Protein AF-A0A2N6DCM8-F1 (afdb_monomer)

Foldseek 3Di:
DDDDDDDPDDDPDPPDDDDPPVPDDPLVVLVVCLLQAAPDQDPVLVVLLVVLVPDPVQDPVLSVVSCCLRPVSNVCNVVCVVVVPDPPSHPPDNAHPLNSLVSLLVVLVVCVVVPPDVVSSVVSSVSSVVVNVD

Sequence (134 aa):
MASTAINEQHAMMRHRVGDNVVFASPSEQILDRVYDFPEALPEKAMDLLVDMACDDEVTNKEMDYIYFAIVTLPLMATSGMFKDQKTWFLKENRCSFKDYIRYRLNKLNHMASEGYDSKFCERIRQLLWRFTVV

pLDDT: mean 71.39, std 20.35, range [31.97, 95.0]

Mean predicted aligned error: 13.04 Å

Solvent-accessible surface area (backbone atoms only — not comparable to full-atom values): 8356 Å² total; per-residue (Å²): 138,81,87,78,80,87,74,95,73,82,79,77,72,83,75,68,91,75,83,80,77,78,73,61,54,76,73,49,46,52,52,66,49,71,69,38,48,35,84,56,82,59,72,68,56,55,54,53,50,52,57,50,72,71,35,89,90,54,49,69,72,54,51,53,51,48,46,41,63,70,47,51,50,36,50,48,53,75,72,48,78,57,60,93,82,44,81,72,72,65,75,78,55,86,26,47,50,54,55,33,50,53,50,54,48,52,51,35,57,47,42,35,73,74,70,43,64,50,68,59,33,50,51,53,42,59,59,56,52,68,56,67,82,108

Structure (mmCIF, N/CA/C/O backbone):
data_AF-A0A2N6DCM8-F1
#
_entry.id   AF-A0A2N6DCM8-F1
#
loop_
_atom_site.group_PDB
_atom_site.id
_atom_site.type_symbol
_atom_site.label_atom_id
_atom_site.label_alt_id
_atom_site.label_comp_id
_atom_site.label_asym_id
_atom_site.label_entity_id
_atom_site.label_seq_id
_atom_site.pdbx_PDB_ins_code
_atom_site.Cartn_x
_atom_site.Cartn_y
_atom_site.Cartn_z
_atom_site.occupancy
_atom_site.B_iso_or_equiv
_atom_site.auth_seq_id
_atom_site.auth_comp_id
_atom_site.auth_asym_id
_atom_site.auth_atom_id
_atom_site.pdbx_PDB_model_num
ATOM 1 N N . MET A 1 1 ? 51.333 28.355 51.396 1.00 42.31 1 MET A N 1
ATOM 2 C CA . MET A 1 1 ? 51.223 27.345 50.324 1.00 42.31 1 MET A CA 1
ATOM 3 C C . MET A 1 1 ? 50.109 27.800 49.405 1.00 42.31 1 MET A C 1
ATOM 5 O O . MET A 1 1 ? 48.980 27.918 49.858 1.00 42.31 1 MET A O 1
ATOM 9 N N . ALA A 1 2 ? 50.487 28.241 48.209 1.00 31.97 2 ALA A N 1
ATOM 10 C CA . ALA A 1 2 ? 49.639 28.958 47.267 1.00 31.97 2 ALA A CA 1
ATOM 11 C C . ALA A 1 2 ? 48.864 28.002 46.345 1.00 31.97 2 ALA A C 1
ATOM 13 O O . ALA A 1 2 ? 49.339 26.910 46.052 1.00 31.97 2 ALA A O 1
ATOM 14 N N . SER A 1 3 ? 47.687 28.481 45.933 1.00 34.34 3 SER A N 1
ATOM 15 C CA . SER A 1 3 ? 46.848 28.155 44.773 1.00 34.34 3 SER A CA 1
ATOM 16 C C . SER A 1 3 ? 47.306 27.056 43.812 1.00 34.34 3 SER A C 1
ATOM 18 O O . SER A 1 3 ? 48.408 27.108 43.280 1.00 34.34 3 SER A O 1
ATOM 20 N N . THR A 1 4 ? 46.369 26.219 43.365 1.00 37.28 4 THR A N 1
ATOM 21 C CA . THR A 1 4 ? 45.669 26.464 42.085 1.00 37.28 4 THR A CA 1
ATOM 22 C C . THR A 1 4 ? 44.576 25.429 41.844 1.00 37.28 4 THR A C 1
ATOM 24 O O . THR A 1 4 ? 44.743 24.235 42.079 1.00 37.28 4 THR A O 1
ATOM 27 N N . ALA A 1 5 ? 43.431 25.948 41.407 1.00 40.53 5 ALA A N 1
ATOM 28 C CA . ALA A 1 5 ? 42.304 25.201 40.891 1.00 40.53 5 ALA A CA 1
ATOM 29 C C . ALA A 1 5 ? 42.751 24.285 39.745 1.00 40.53 5 ALA A C 1
ATOM 31 O O . ALA A 1 5 ? 43.577 24.662 38.913 1.00 40.53 5 ALA A O 1
ATOM 32 N N . ILE A 1 6 ? 42.202 23.073 39.737 1.00 42.88 6 ILE A N 1
ATOM 33 C CA . ILE A 1 6 ? 42.466 22.059 38.725 1.00 42.88 6 ILE A CA 1
ATOM 34 C C . ILE A 1 6 ? 41.982 22.601 37.380 1.00 42.88 6 ILE A C 1
ATOM 36 O O . ILE A 1 6 ? 40.818 22.953 37.202 1.00 42.88 6 ILE A O 1
ATOM 40 N N . ASN A 1 7 ? 42.961 22.720 36.493 1.00 37.31 7 ASN A N 1
ATOM 41 C CA . ASN A 1 7 ? 42.934 23.388 35.212 1.00 37.31 7 ASN A CA 1
ATOM 42 C C . ASN A 1 7 ? 41.997 22.678 34.226 1.00 37.31 7 ASN A C 1
ATOM 44 O O . ASN A 1 7 ? 42.066 21.461 34.034 1.00 37.31 7 ASN A O 1
ATOM 48 N N . GLU A 1 8 ? 41.160 23.484 33.584 1.00 44.91 8 GLU A N 1
ATOM 49 C CA . GLU A 1 8 ? 40.403 23.190 32.376 1.00 44.91 8 GLU A CA 1
ATOM 50 C C . GLU A 1 8 ? 41.344 22.661 31.289 1.00 44.91 8 GLU A C 1
ATOM 52 O O . GLU A 1 8 ? 42.055 23.437 30.657 1.00 44.91 8 GLU A O 1
ATOM 57 N N . GLN A 1 9 ? 41.396 21.346 31.062 1.00 39.59 9 GLN A N 1
ATOM 58 C CA . GLN A 1 9 ? 42.098 20.793 29.896 1.00 39.59 9 GLN A CA 1
ATOM 59 C C . GLN A 1 9 ? 41.721 19.336 29.586 1.00 39.59 9 GLN A C 1
ATOM 61 O O . GLN A 1 9 ? 42.559 18.526 29.206 1.00 39.59 9 GLN A O 1
ATOM 66 N N . HIS A 1 10 ? 40.435 18.988 29.668 1.00 35.09 10 HIS A N 1
ATOM 67 C CA . HIS A 1 10 ? 39.935 17.804 28.964 1.00 35.09 10 HIS A CA 1
ATOM 68 C C . HIS A 1 10 ? 39.461 18.204 27.569 1.00 35.09 10 HIS A C 1
ATOM 70 O O . HIS A 1 10 ? 38.300 18.523 27.345 1.00 35.09 10 HIS A O 1
ATOM 76 N N . ALA A 1 11 ? 40.435 18.234 26.658 1.00 43.31 11 ALA A N 1
ATOM 77 C CA . ALA A 1 11 ? 40.341 17.821 25.263 1.00 43.31 11 ALA A CA 1
ATOM 78 C C . ALA A 1 11 ? 38.914 17.671 24.690 1.00 43.31 11 ALA A C 1
ATOM 80 O O . ALA A 1 11 ? 38.484 16.569 24.350 1.00 43.31 11 ALA A O 1
ATOM 81 N N . MET A 1 12 ? 38.199 18.784 24.494 1.00 40.56 12 MET A N 1
ATOM 82 C CA . MET A 1 12 ? 37.128 18.808 23.505 1.00 40.56 12 MET A CA 1
ATOM 83 C C . MET A 1 12 ? 37.790 18.784 22.134 1.00 40.56 12 MET A C 1
ATOM 85 O O . MET A 1 12 ? 38.285 19.786 21.614 1.00 40.56 12 MET A O 1
ATOM 89 N N . MET A 1 13 ? 37.864 17.560 21.614 1.00 39.53 13 MET A N 1
ATOM 90 C CA . MET A 1 13 ? 38.178 17.232 20.239 1.00 39.53 13 MET A CA 1
ATOM 91 C C . MET A 1 13 ? 37.566 18.274 19.307 1.00 39.53 13 MET A C 1
ATOM 93 O O . MET A 1 13 ? 36.350 18.362 19.153 1.00 39.53 13 MET A O 1
ATOM 97 N N . ARG A 1 14 ? 38.437 19.024 18.631 1.00 40.91 14 ARG A N 1
ATOM 98 C CA . ARG A 1 14 ? 38.114 19.658 17.358 1.00 40.91 14 ARG A CA 1
ATOM 99 C C . ARG A 1 14 ? 37.703 18.542 16.397 1.00 40.91 14 ARG A C 1
ATOM 101 O O . ARG A 1 14 ? 38.560 17.930 15.763 1.00 40.91 14 ARG A O 1
ATOM 108 N N . HIS A 1 15 ? 36.409 18.239 16.334 1.00 39.59 15 HIS A N 1
ATOM 109 C CA . HIS A 1 15 ? 35.852 17.452 15.245 1.00 39.59 15 HIS A CA 1
ATOM 110 C C . HIS A 1 15 ? 35.985 18.288 13.980 1.00 39.59 15 HIS A C 1
ATOM 112 O O . HIS A 1 15 ? 35.413 19.369 13.844 1.00 39.59 15 HIS A O 1
ATOM 118 N N . ARG A 1 16 ? 36.854 17.800 13.097 1.00 42.94 16 ARG A N 1
ATOM 119 C CA . ARG A 1 16 ? 36.994 18.301 11.741 1.00 42.94 16 ARG A CA 1
ATOM 120 C C . ARG A 1 16 ? 35.636 18.179 11.059 1.00 42.94 16 ARG A C 1
ATOM 122 O O . ARG A 1 16 ? 34.994 17.137 11.112 1.00 42.94 16 ARG A O 1
ATOM 129 N N . VAL A 1 17 ? 35.230 19.271 10.430 1.00 47.19 17 VAL A N 1
ATOM 130 C CA . VAL A 1 17 ? 34.189 19.300 9.409 1.00 47.19 17 VAL A CA 1
ATOM 131 C C . VAL A 1 17 ? 34.626 18.350 8.290 1.00 47.19 17 VAL A C 1
ATOM 133 O O . VAL A 1 17 ? 35.655 18.588 7.659 1.00 47.19 17 VAL A O 1
ATOM 136 N N . GLY A 1 18 ? 33.885 17.262 8.101 1.00 45.81 18 GLY A N 1
ATOM 137 C CA . GLY A 1 18 ? 34.130 16.253 7.071 1.00 45.81 18 GLY A CA 1
ATOM 138 C C . GLY A 1 18 ? 33.777 14.862 7.590 1.00 45.81 18 GLY A C 1
ATOM 139 O O . GLY A 1 18 ? 34.518 14.312 8.394 1.00 45.81 18 GLY A O 1
ATOM 140 N N . ASP A 1 19 ? 32.642 14.337 7.129 1.00 40.69 19 ASP A N 1
ATOM 141 C CA . ASP A 1 19 ? 32.141 12.965 7.329 1.00 40.69 19 ASP A CA 1
ATOM 142 C C . ASP A 1 19 ? 31.456 12.621 8.662 1.00 40.69 19 ASP A C 1
ATOM 144 O O . ASP A 1 19 ? 31.455 11.472 9.099 1.00 40.69 19 ASP A O 1
ATOM 148 N N . ASN A 1 20 ? 30.730 13.572 9.255 1.00 39.38 20 ASN A N 1
ATOM 149 C CA . ASN A 1 20 ? 29.557 13.180 10.040 1.00 39.38 20 ASN A CA 1
ATOM 150 C C . ASN A 1 20 ? 28.425 12.871 9.059 1.00 39.38 20 ASN A C 1
ATOM 152 O O . ASN A 1 20 ? 27.664 13.763 8.684 1.00 39.38 20 ASN A O 1
ATOM 156 N N . VAL A 1 21 ? 28.318 11.612 8.631 1.00 43.72 21 VAL A N 1
ATOM 157 C CA . VAL A 1 21 ? 27.057 11.104 8.085 1.00 43.72 21 VAL A CA 1
ATOM 158 C C . VAL A 1 21 ? 26.042 11.224 9.217 1.00 43.72 21 VAL A C 1
ATOM 160 O O . VAL A 1 21 ? 26.025 10.419 10.147 1.00 43.72 21 VAL A O 1
ATOM 163 N N . VAL A 1 22 ? 25.257 12.300 9.200 1.00 45.09 22 VAL A N 1
ATOM 164 C CA . VAL A 1 22 ? 24.119 12.459 10.098 1.00 45.09 22 VAL A CA 1
ATOM 165 C C . VAL A 1 22 ? 23.115 11.409 9.654 1.00 45.09 22 VAL A C 1
ATOM 167 O O . VAL A 1 22 ? 22.413 11.589 8.662 1.00 45.09 22 VAL A O 1
ATOM 170 N N . PHE A 1 23 ? 23.111 10.265 10.332 1.00 43.38 23 PHE A N 1
ATOM 171 C CA . PHE A 1 23 ? 22.067 9.278 10.128 1.00 43.38 23 PHE A CA 1
ATOM 172 C C . PHE A 1 23 ? 20.752 9.927 10.548 1.00 43.38 23 PHE A C 1
ATOM 174 O O . PHE A 1 23 ? 20.619 10.371 11.691 1.00 43.38 23 PHE A O 1
ATOM 181 N N . ALA A 1 24 ? 19.810 9.995 9.610 1.00 46.91 24 ALA A N 1
ATOM 182 C CA . ALA A 1 24 ? 18.429 10.354 9.878 1.00 46.91 24 ALA A CA 1
ATOM 183 C C . ALA A 1 24 ? 17.932 9.577 11.109 1.00 46.91 24 ALA A C 1
ATOM 185 O O . ALA A 1 24 ? 18.316 8.420 11.324 1.00 46.91 24 ALA A O 1
ATOM 186 N N . SER A 1 25 ? 17.110 10.200 11.949 1.00 46.75 25 SER A N 1
ATOM 187 C CA . SER A 1 25 ? 16.453 9.480 13.044 1.00 46.75 25 SER A CA 1
ATOM 188 C C . SER A 1 25 ? 15.640 8.299 12.483 1.00 46.75 25 SER A C 1
ATOM 190 O O . SER A 1 25 ? 15.250 8.336 11.321 1.00 46.75 25 SER A O 1
ATOM 192 N N . PRO A 1 26 ? 15.358 7.222 13.234 1.00 53.44 26 PRO A N 1
ATOM 193 C CA . PRO A 1 26 ? 14.624 6.070 12.694 1.00 53.44 26 PRO A CA 1
ATOM 194 C C . PRO A 1 26 ? 13.282 6.425 12.021 1.00 53.44 26 PRO A C 1
ATOM 196 O O . PRO A 1 26 ? 12.899 5.785 11.043 1.00 53.44 26 PRO A O 1
ATOM 199 N N . SER A 1 27 ? 12.599 7.473 12.493 1.00 52.94 27 SER A N 1
ATOM 200 C CA . SER A 1 27 ? 11.392 8.039 11.876 1.00 52.94 27 SER A CA 1
ATOM 201 C C . SER A 1 27 ? 11.686 8.745 10.544 1.00 52.94 27 SER A C 1
ATOM 203 O O . SER A 1 27 ? 10.945 8.578 9.575 1.00 52.94 27 SER A O 1
ATOM 205 N N . GLU A 1 28 ? 12.802 9.465 10.445 1.00 45.69 28 GLU A N 1
ATOM 206 C CA . GLU A 1 28 ? 13.298 10.068 9.202 1.00 45.69 28 GLU A CA 1
ATOM 207 C C . GLU A 1 28 ? 13.896 9.025 8.235 1.00 45.69 28 GLU A C 1
ATOM 209 O O . GLU A 1 28 ? 13.728 9.156 7.032 1.00 45.69 28 GLU A O 1
ATOM 214 N N . GLN A 1 29 ? 14.476 7.919 8.713 1.00 53.44 29 GLN A N 1
ATOM 215 C CA . GLN A 1 29 ? 14.933 6.803 7.865 1.00 53.44 29 GLN A CA 1
ATOM 216 C C . GLN A 1 29 ? 13.759 6.043 7.235 1.00 53.44 29 GLN A C 1
ATOM 218 O O . GLN A 1 29 ? 13.862 5.510 6.127 1.00 53.44 29 GLN A O 1
ATOM 223 N N . ILE A 1 30 ? 12.612 5.991 7.923 1.00 52.41 30 ILE A N 1
ATOM 224 C CA . ILE A 1 30 ? 11.359 5.540 7.312 1.00 52.41 30 ILE A CA 1
ATOM 225 C C . ILE A 1 30 ? 10.982 6.510 6.186 1.00 52.41 30 ILE A C 1
ATOM 227 O O . ILE A 1 30 ? 10.544 6.044 5.13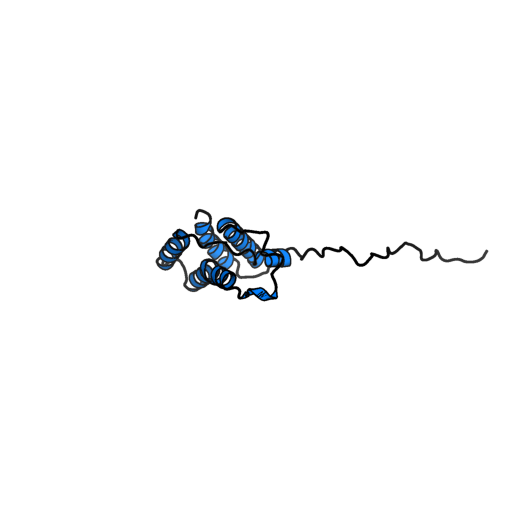7 1.00 52.41 30 ILE A O 1
ATOM 231 N N . LEU A 1 31 ? 11.179 7.824 6.344 1.00 47.81 31 LEU A N 1
ATOM 232 C CA . LEU A 1 31 ? 10.978 8.805 5.269 1.00 47.81 31 LEU A CA 1
ATOM 233 C C . LEU A 1 31 ? 11.966 8.614 4.109 1.00 47.81 31 LEU A C 1
ATOM 235 O O . LEU A 1 31 ? 11.538 8.643 2.958 1.00 47.81 31 LEU A O 1
ATOM 239 N N . ASP A 1 32 ? 13.225 8.282 4.391 1.00 47.91 32 ASP A N 1
ATOM 240 C CA . ASP A 1 32 ? 14.242 7.991 3.372 1.00 47.91 32 ASP A CA 1
ATOM 241 C C . ASP A 1 32 ? 13.872 6.794 2.480 1.00 47.91 32 ASP A C 1
ATOM 243 O O . ASP A 1 32 ? 14.248 6.764 1.312 1.00 47.91 32 ASP A O 1
ATOM 247 N N . ARG A 1 33 ? 13.054 5.853 2.978 1.00 52.38 33 ARG A N 1
ATOM 248 C CA . ARG A 1 33 ? 12.476 4.747 2.188 1.00 52.38 33 ARG A CA 1
ATOM 249 C 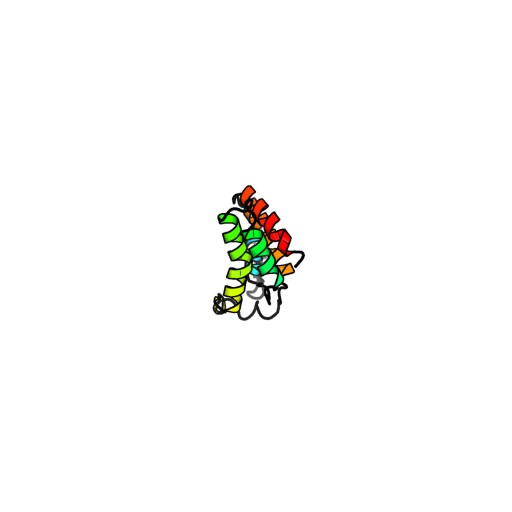C . ARG A 1 33 ? 11.088 5.021 1.598 1.00 52.38 33 ARG A C 1
ATOM 251 O O . ARG A 1 33 ? 10.661 4.264 0.733 1.00 52.38 33 ARG A O 1
ATOM 258 N N . VAL A 1 34 ? 10.379 6.103 1.975 1.00 49.66 34 VAL A N 1
ATOM 259 C CA . VAL A 1 34 ? 9.132 6.557 1.273 1.00 49.66 34 VAL A CA 1
ATOM 260 C C . VAL A 1 34 ? 9.380 6.709 -0.226 1.00 49.66 34 VAL A C 1
ATOM 262 O O . VAL A 1 34 ? 8.483 6.619 -1.059 1.00 49.66 34 VAL A O 1
ATOM 265 N N . TYR A 1 35 ? 10.637 6.959 -0.519 1.00 53.53 35 TYR A N 1
ATOM 266 C CA . TYR A 1 35 ? 11.240 7.280 -1.774 1.00 53.53 35 TYR A CA 1
ATOM 267 C C . TYR A 1 35 ? 11.660 6.078 -2.622 1.00 53.53 35 TYR A C 1
ATOM 269 O O . TYR A 1 35 ? 11.991 6.293 -3.791 1.00 53.53 35 TYR A O 1
ATOM 277 N N . ASP A 1 36 ? 11.604 4.870 -2.071 1.00 61.31 36 ASP A N 1
ATOM 278 C CA . ASP A 1 36 ? 11.869 3.610 -2.759 1.00 61.31 36 ASP A CA 1
ATOM 279 C C . ASP A 1 36 ? 10.557 3.097 -3.358 1.00 61.31 36 ASP A C 1
ATOM 281 O O . ASP A 1 36 ? 9.900 2.187 -2.848 1.00 61.31 36 ASP A O 1
ATOM 285 N N . PHE A 1 37 ? 10.120 3.764 -4.421 1.00 71.06 37 PHE A N 1
ATOM 286 C CA . PHE A 1 37 ? 8.921 3.385 -5.158 1.00 71.06 37 PHE A CA 1
ATOM 287 C C . PHE A 1 37 ? 9.181 2.120 -5.980 1.00 71.06 37 PHE A C 1
ATOM 289 O O . PHE A 1 37 ? 10.314 1.906 -6.423 1.00 71.06 37 PHE A O 1
ATOM 296 N N . PRO A 1 38 ? 8.158 1.278 -6.195 1.00 74.50 38 PRO A N 1
ATOM 297 C CA . PRO A 1 38 ? 8.345 0.058 -6.956 1.00 74.50 38 PRO A CA 1
ATOM 298 C C . PRO A 1 38 ? 8.675 0.387 -8.416 1.00 74.50 38 PRO A C 1
ATOM 300 O O . PRO A 1 38 ? 8.096 1.305 -8.995 1.00 74.50 38 PRO A O 1
ATOM 303 N N . GLU A 1 39 ? 9.590 -0.380 -9.013 1.00 69.00 39 GLU A N 1
ATOM 304 C CA . GLU A 1 39 ? 9.996 -0.210 -10.420 1.00 69.00 39 GLU A CA 1
ATOM 305 C C . GLU A 1 39 ? 8.818 -0.411 -11.389 1.00 69.00 39 GLU A C 1
ATOM 307 O O . GLU A 1 39 ? 8.724 0.264 -12.413 1.00 69.00 39 GLU A O 1
ATOM 312 N N . ALA A 1 40 ? 7.894 -1.307 -11.035 1.00 70.56 40 ALA A N 1
ATOM 313 C CA . ALA A 1 40 ? 6.657 -1.549 -11.760 1.00 70.56 40 ALA A CA 1
ATOM 314 C C . ALA A 1 40 ? 5.531 -1.948 -10.800 1.00 70.56 40 ALA A C 1
ATOM 316 O O . ALA A 1 40 ? 5.764 -2.595 -9.774 1.00 70.56 40 ALA A O 1
ATOM 317 N N . LEU A 1 41 ? 4.301 -1.587 -11.166 1.00 78.69 41 LEU A N 1
ATOM 318 C CA . LEU A 1 41 ? 3.100 -2.123 -10.539 1.00 78.69 41 LEU A CA 1
ATOM 319 C C . LEU A 1 41 ? 2.826 -3.525 -11.116 1.00 78.69 41 LEU A C 1
ATOM 321 O O . LEU A 1 41 ? 2.724 -3.646 -12.338 1.00 78.69 41 LEU A O 1
ATOM 325 N N . PRO A 1 42 ? 2.686 -4.578 -10.294 1.00 81.38 42 PRO A N 1
ATOM 326 C CA . PRO A 1 42 ? 2.280 -5.885 -10.798 1.00 81.38 42 PRO A CA 1
ATOM 327 C C . PRO A 1 42 ? 0.861 -5.836 -11.372 1.00 81.38 42 PRO A C 1
ATOM 329 O O . PRO A 1 42 ? -0.027 -5.257 -10.752 1.00 81.38 42 PRO A O 1
ATOM 332 N N . GLU A 1 43 ? 0.614 -6.506 -12.500 1.00 80.88 43 GLU A N 1
ATOM 333 C CA . GLU A 1 43 ? -0.722 -6.559 -13.126 1.00 80.88 43 GLU A CA 1
ATOM 334 C C . GLU A 1 43 ? -1.786 -7.093 -12.153 1.00 80.88 43 GLU A C 1
ATOM 336 O O . GLU A 1 43 ? -2.830 -6.476 -11.959 1.00 80.88 43 GLU A O 1
ATOM 341 N N . LYS A 1 44 ? -1.445 -8.156 -11.415 1.00 85.06 44 LYS A N 1
ATOM 342 C CA . LYS A 1 44 ? -2.299 -8.758 -10.378 1.00 85.06 44 LYS A CA 1
ATOM 343 C C . LYS A 1 44 ? -2.655 -7.811 -9.226 1.00 85.06 44 LYS A C 1
ATOM 345 O O . LYS A 1 44 ? -3.602 -8.082 -8.493 1.00 85.06 44 LYS A O 1
ATOM 350 N N . ALA A 1 45 ? -1.903 -6.725 -9.021 1.00 86.44 45 ALA A N 1
ATOM 351 C CA . ALA A 1 45 ? -2.243 -5.740 -7.997 1.00 86.44 45 ALA A CA 1
ATOM 352 C C . ALA A 1 45 ? -3.523 -4.974 -8.370 1.00 86.44 45 ALA A C 1
ATOM 354 O O . ALA A 1 45 ? -4.295 -4.623 -7.482 1.00 86.44 45 ALA A O 1
ATOM 355 N N . MET A 1 46 ? -3.776 -4.752 -9.664 1.00 87.81 46 MET A N 1
ATOM 356 C CA . MET A 1 46 ? -5.019 -4.126 -10.119 1.00 87.81 46 MET A CA 1
ATOM 357 C C . MET A 1 46 ? -6.213 -5.063 -9.950 1.00 87.81 46 MET A C 1
ATOM 359 O O . MET A 1 46 ? -7.248 -4.615 -9.467 1.00 87.81 46 MET A O 1
ATOM 363 N N . ASP A 1 47 ? -6.055 -6.354 -10.250 1.00 90.19 47 ASP A N 1
ATOM 364 C CA . ASP A 1 47 ? -7.114 -7.351 -10.034 1.00 90.19 47 ASP A CA 1
ATOM 365 C C . ASP A 1 47 ? -7.519 -7.413 -8.551 1.00 90.19 47 ASP A C 1
ATOM 367 O O . ASP A 1 47 ? -8.694 -7.306 -8.213 1.00 90.19 47 ASP A O 1
ATOM 371 N N . LEU A 1 48 ? -6.536 -7.448 -7.643 1.00 90.12 48 LEU A N 1
ATOM 372 C CA . LEU A 1 48 ? -6.776 -7.412 -6.195 1.00 90.12 48 LEU A CA 1
ATOM 373 C C . LEU A 1 48 ? -7.472 -6.131 -5.720 1.00 90.12 48 LEU A C 1
ATOM 375 O O . LEU A 1 48 ? -8.256 -6.177 -4.773 1.00 90.12 48 LEU A O 1
ATOM 379 N N . LEU A 1 49 ? -7.174 -4.983 -6.336 1.00 91.50 49 LEU A N 1
ATOM 380 C CA . LEU A 1 49 ? -7.863 -3.728 -6.031 1.00 91.50 49 LEU A CA 1
ATOM 381 C C . LEU A 1 49 ? -9.332 -3.782 -6.443 1.00 91.50 49 LEU A C 1
ATOM 383 O O . LEU A 1 49 ? -10.178 -3.298 -5.696 1.00 91.50 49 LEU A O 1
ATOM 387 N N . VAL A 1 50 ? -9.628 -4.370 -7.604 1.00 90.62 50 VAL A N 1
ATOM 388 C CA . VAL A 1 50 ? -11.004 -4.568 -8.073 1.00 90.62 50 VAL A CA 1
ATOM 389 C C . VAL A 1 50 ? -11.747 -5.520 -7.139 1.00 90.62 50 VAL A C 1
ATOM 391 O O . VAL A 1 50 ? -12.834 -5.178 -6.684 1.00 90.62 50 VAL A O 1
ATOM 394 N N . ASP A 1 51 ? -11.132 -6.643 -6.765 1.00 92.25 51 ASP A N 1
ATOM 395 C CA . ASP A 1 51 ? -11.723 -7.601 -5.825 1.00 92.25 51 ASP A CA 1
ATOM 396 C C . ASP A 1 51 ? -12.037 -6.951 -4.468 1.00 92.25 51 ASP A C 1
ATOM 398 O O . ASP A 1 51 ? -13.105 -7.175 -3.904 1.00 92.25 51 ASP A O 1
ATOM 402 N N . MET A 1 52 ? -11.138 -6.102 -3.950 1.00 92.38 52 MET A N 1
ATOM 403 C CA . MET A 1 52 ? -11.385 -5.342 -2.717 1.00 92.38 52 MET A CA 1
ATOM 404 C C . MET A 1 52 ? -12.458 -4.263 -2.877 1.00 92.38 52 MET A C 1
ATOM 406 O O . MET A 1 52 ? -13.192 -4.010 -1.931 1.00 92.38 52 MET A O 1
ATOM 410 N N . ALA A 1 53 ? -12.575 -3.635 -4.048 1.00 90.19 53 ALA A N 1
ATOM 411 C CA . ALA A 1 53 ? -13.626 -2.652 -4.306 1.00 90.19 53 ALA A CA 1
ATOM 412 C C . ALA A 1 53 ? -15.027 -3.286 -4.346 1.00 90.19 53 ALA A C 1
ATOM 414 O O . ALA A 1 53 ? -16.020 -2.589 -4.146 1.00 90.19 53 ALA A O 1
ATOM 415 N N . CYS A 1 54 ? -15.107 -4.590 -4.618 1.00 91.69 54 CYS A N 1
ATOM 416 C CA . CYS A 1 54 ? -16.340 -5.372 -4.583 1.00 91.69 54 CYS A CA 1
ATOM 417 C C . CYS A 1 54 ? -16.641 -5.990 -3.205 1.00 91.69 54 CYS A C 1
ATOM 419 O O . CYS A 1 54 ? -17.667 -6.651 -3.060 1.00 91.69 54 CYS A O 1
ATOM 421 N N . ASP A 1 55 ? -15.761 -5.817 -2.216 1.00 91.31 55 ASP A N 1
ATOM 422 C CA . ASP A 1 55 ? -15.921 -6.349 -0.863 1.00 91.31 55 ASP A CA 1
ATOM 423 C C . ASP A 1 55 ? -16.681 -5.339 0.013 1.00 91.31 55 ASP A C 1
ATOM 425 O O . ASP A 1 55 ? -16.142 -4.299 0.396 1.00 91.31 55 ASP A O 1
ATOM 429 N N . ASP A 1 56 ? -17.935 -5.658 0.349 1.00 90.44 56 ASP A N 1
ATOM 430 C CA . ASP A 1 56 ? -18.815 -4.806 1.165 1.00 90.44 56 ASP A CA 1
ATOM 431 C C . ASP A 1 56 ? -18.270 -4.549 2.587 1.00 90.44 56 ASP A C 1
ATOM 433 O O . ASP A 1 56 ? -18.718 -3.622 3.269 1.00 90.44 56 ASP A O 1
ATOM 437 N N . GLU A 1 57 ? -17.306 -5.348 3.066 1.00 92.81 57 GLU A N 1
ATOM 438 C CA . GLU A 1 57 ? -16.658 -5.127 4.363 1.00 92.81 57 GLU A CA 1
ATOM 439 C C . GLU A 1 57 ? -15.554 -4.062 4.324 1.00 92.81 57 GLU A C 1
ATOM 441 O O . GLU A 1 57 ? -15.060 -3.655 5.385 1.00 92.81 57 GLU A O 1
ATOM 446 N N . VAL A 1 58 ? -15.126 -3.634 3.132 1.00 92.12 58 VAL A N 1
ATOM 447 C CA . VAL A 1 58 ? -14.084 -2.620 2.969 1.00 92.12 58 VAL A CA 1
ATOM 448 C C . VAL A 1 58 ? -14.731 -1.255 2.806 1.00 92.12 58 VAL A C 1
ATOM 450 O O . VAL A 1 58 ? -15.507 -0.989 1.893 1.00 92.12 58 VAL A O 1
ATOM 453 N N . THR A 1 59 ? -14.395 -0.337 3.705 1.00 93.56 59 THR A N 1
ATOM 454 C CA . THR A 1 59 ? -14.949 1.015 3.652 1.00 93.56 59 THR A CA 1
ATOM 455 C C . THR A 1 59 ? -14.307 1.832 2.530 1.00 93.56 59 THR A C 1
ATOM 457 O O . THR A 1 59 ? -13.124 1.676 2.221 1.00 93.56 59 THR A O 1
ATOM 460 N N . ASN A 1 60 ? -15.039 2.814 1.991 1.00 92.50 60 ASN A N 1
ATOM 461 C CA . ASN A 1 60 ? -14.497 3.744 0.987 1.00 92.50 60 ASN A CA 1
ATOM 462 C C . ASN A 1 60 ? -13.201 4.424 1.455 1.00 92.50 60 ASN A C 1
ATOM 464 O O . ASN A 1 60 ? -12.256 4.558 0.689 1.00 92.50 60 ASN A O 1
ATOM 468 N N . LYS A 1 61 ? -13.118 4.786 2.742 1.00 93.12 61 LYS A N 1
ATOM 469 C CA . LYS A 1 61 ? -11.917 5.398 3.327 1.00 93.12 61 LYS A CA 1
ATOM 470 C C . LYS A 1 61 ? -10.704 4.462 3.267 1.00 93.12 61 LYS A C 1
ATOM 472 O O . LYS A 1 61 ? -9.578 4.920 3.071 1.00 93.12 61 LYS A O 1
ATOM 477 N N . GLU A 1 62 ? -10.912 3.167 3.485 1.00 94.31 62 GLU A N 1
ATOM 478 C CA . GLU A 1 62 ? -9.848 2.167 3.392 1.00 94.31 62 GLU A CA 1
ATOM 479 C C . GLU A 1 62 ? -9.435 1.947 1.941 1.00 94.31 62 GLU A C 1
ATOM 481 O O . GLU A 1 62 ? -8.238 1.961 1.653 1.00 94.31 62 GLU A O 1
ATOM 486 N N . MET A 1 63 ? -10.406 1.848 1.030 1.00 94.19 63 MET A N 1
ATOM 487 C CA . MET A 1 63 ? -10.142 1.752 -0.406 1.00 94.19 63 MET A CA 1
ATOM 488 C C . MET A 1 63 ? -9.356 2.947 -0.935 1.00 94.19 63 MET A C 1
ATOM 490 O O . MET A 1 63 ? -8.359 2.749 -1.626 1.00 94.19 63 MET A O 1
ATOM 494 N N . ASP A 1 64 ? -9.726 4.171 -0.556 1.00 92.75 64 ASP A N 1
ATOM 495 C CA . ASP A 1 64 ? -9.016 5.388 -0.956 1.00 92.75 64 ASP A CA 1
ATOM 496 C C . ASP A 1 64 ? -7.554 5.361 -0.496 1.00 92.75 64 ASP A C 1
ATOM 498 O O . ASP A 1 64 ? -6.638 5.686 -1.259 1.00 92.75 64 ASP A O 1
ATOM 502 N N . TYR A 1 65 ? -7.307 4.930 0.746 1.00 92.69 65 TYR A N 1
ATOM 503 C CA . TYR A 1 65 ? -5.948 4.816 1.270 1.00 92.69 65 TYR A CA 1
ATOM 504 C C . TYR A 1 65 ? -5.142 3.746 0.527 1.00 92.69 65 TYR A C 1
ATOM 506 O O . TYR A 1 65 ? -3.979 3.975 0.178 1.00 92.69 65 TYR A O 1
ATOM 514 N N . ILE A 1 66 ? -5.741 2.577 0.294 1.00 93.12 66 ILE A N 1
ATOM 515 C CA . ILE A 1 66 ? -5.099 1.470 -0.417 1.00 93.12 66 ILE A CA 1
ATOM 516 C C . ILE A 1 66 ? -4.783 1.886 -1.854 1.00 93.12 66 ILE A C 1
ATOM 518 O O . ILE A 1 66 ? -3.640 1.739 -2.281 1.00 93.12 66 ILE A O 1
ATOM 522 N N . TYR A 1 67 ? -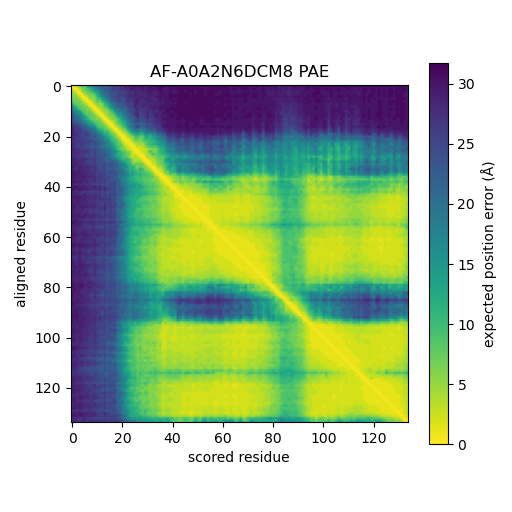5.730 2.488 -2.570 1.00 91.56 67 TYR A N 1
ATOM 523 C CA . TYR A 1 67 ? -5.516 3.001 -3.921 1.00 91.56 67 TYR A CA 1
ATOM 524 C C . TYR A 1 67 ? -4.394 4.045 -3.955 1.00 91.56 67 TYR A C 1
ATOM 526 O O . TYR A 1 67 ? -3.485 3.970 -4.786 1.00 91.56 67 TYR A O 1
ATOM 534 N N . PHE A 1 68 ? -4.391 4.979 -2.999 1.00 89.50 68 PHE A N 1
ATOM 535 C CA . PHE A 1 68 ? -3.327 5.969 -2.885 1.00 89.50 68 PHE A CA 1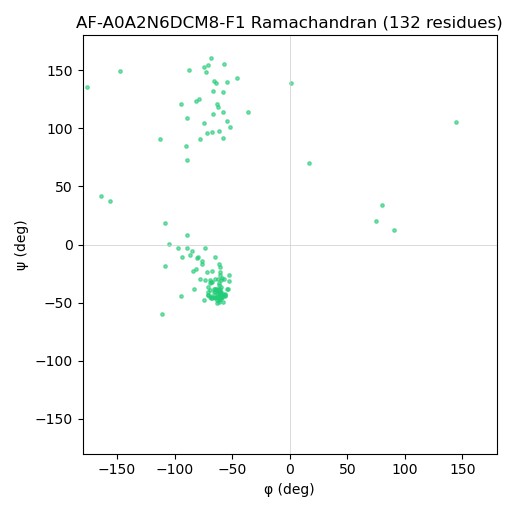
ATOM 536 C C . PHE A 1 68 ? -1.950 5.325 -2.670 1.00 89.50 68 PHE A C 1
ATOM 538 O O . PHE A 1 68 ? -0.968 5.727 -3.298 1.00 89.50 68 PHE A O 1
ATOM 545 N N . ALA A 1 69 ? -1.868 4.317 -1.799 1.00 89.12 69 ALA A N 1
ATOM 546 C CA . ALA A 1 69 ? -0.626 3.619 -1.497 1.00 89.12 69 ALA A CA 1
ATOM 547 C C . ALA A 1 69 ? -0.139 2.740 -2.659 1.00 89.12 69 ALA A C 1
ATOM 549 O O . ALA A 1 69 ? 1.047 2.745 -2.961 1.00 89.12 69 ALA A O 1
ATOM 550 N N . ILE A 1 70 ? -1.028 1.988 -3.302 1.00 89.56 70 ILE A N 1
ATOM 551 C CA . ILE A 1 70 ? -0.668 0.996 -4.319 1.00 89.56 70 ILE A CA 1
ATOM 552 C C . ILE A 1 70 ? -0.468 1.633 -5.693 1.00 89.56 70 ILE A C 1
ATOM 554 O O . ILE A 1 70 ? 0.446 1.236 -6.403 1.00 89.56 70 ILE A O 1
ATOM 558 N N . VAL A 1 71 ? -1.279 2.624 -6.067 1.00 88.12 71 VAL A N 1
ATOM 559 C CA . VAL A 1 71 ? -1.306 3.171 -7.433 1.00 88.12 71 VAL A CA 1
ATOM 560 C C . VAL A 1 71 ? -0.761 4.590 -7.468 1.00 88.12 71 VAL A C 1
ATOM 562 O O . VAL A 1 71 ? 0.237 4.858 -8.139 1.00 88.12 71 VAL A O 1
ATOM 565 N N . THR A 1 72 ? -1.387 5.507 -6.729 1.00 84.62 72 THR A N 1
ATOM 566 C CA . THR A 1 72 ? -1.093 6.941 -6.855 1.00 84.62 72 THR A CA 1
ATOM 567 C C . THR A 1 72 ? 0.355 7.260 -6.504 1.00 84.62 72 THR A C 1
ATOM 569 O O . THR A 1 72 ? 1.041 7.924 -7.278 1.00 84.62 72 THR A O 1
ATOM 572 N N . LEU A 1 73 ? 0.849 6.769 -5.364 1.00 81.81 73 LEU A N 1
ATOM 573 C CA . LEU A 1 73 ? 2.213 7.050 -4.921 1.00 81.81 73 LEU A CA 1
ATOM 574 C C . LEU A 1 73 ? 3.282 6.504 -5.884 1.00 81.81 73 LEU A C 1
ATOM 576 O O . LEU A 1 73 ? 4.147 7.289 -6.282 1.00 81.81 73 LEU A O 1
ATOM 580 N N . PRO A 1 74 ? 3.240 5.226 -6.313 1.00 79.69 74 PRO A N 1
ATOM 581 C CA . PRO A 1 74 ? 4.147 4.733 -7.348 1.00 79.69 74 PRO A CA 1
ATOM 582 C C . PRO A 1 74 ? 4.083 5.521 -8.662 1.00 79.69 74 PRO A C 1
ATOM 584 O O . PRO A 1 74 ? 5.124 5.879 -9.213 1.00 79.69 74 PRO A O 1
ATOM 587 N N . LEU A 1 75 ? 2.887 5.878 -9.143 1.00 79.94 75 LEU A N 1
ATOM 588 C CA . LEU A 1 75 ? 2.750 6.659 -10.377 1.00 79.94 75 LEU A CA 1
ATOM 589 C C . LEU A 1 75 ? 3.362 8.060 -10.255 1.00 79.94 75 LEU A C 1
ATOM 591 O O . LEU A 1 75 ? 4.124 8.469 -11.130 1.00 79.94 75 LEU A O 1
ATOM 595 N N . MET A 1 76 ? 3.104 8.772 -9.153 1.00 75.44 76 MET A N 1
ATOM 596 C CA . MET A 1 76 ? 3.699 10.091 -8.888 1.00 75.44 76 MET A CA 1
ATOM 597 C C . MET A 1 76 ? 5.232 10.050 -8.846 1.00 75.44 76 MET A C 1
ATOM 599 O O . MET A 1 76 ? 5.904 11.031 -9.167 1.00 75.44 76 MET A O 1
ATOM 603 N N . ALA A 1 77 ? 5.802 8.9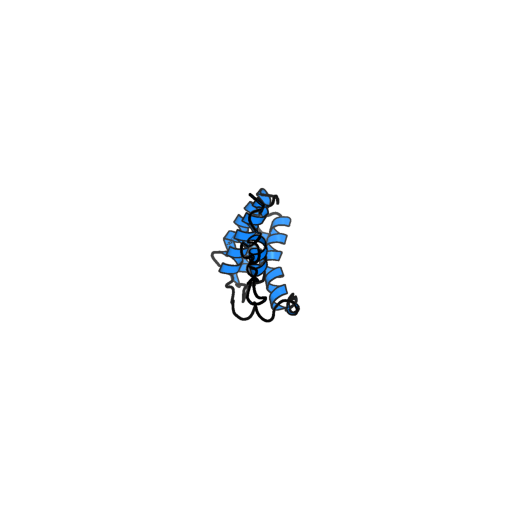14 -8.457 1.00 69.75 77 ALA A N 1
ATOM 604 C CA . ALA A 1 77 ? 7.241 8.737 -8.458 1.00 69.75 77 ALA A CA 1
ATOM 605 C C . ALA A 1 77 ? 7.826 8.559 -9.850 1.00 69.75 77 ALA A C 1
ATOM 607 O O . ALA A 1 77 ? 8.800 9.228 -10.202 1.00 69.75 77 ALA A O 1
ATOM 608 N N . THR A 1 78 ? 7.210 7.686 -10.645 1.00 68.00 78 THR A N 1
ATOM 609 C CA . THR A 1 78 ? 7.640 7.422 -12.024 1.00 68.00 78 THR A CA 1
ATOM 610 C C . THR A 1 78 ? 7.486 8.646 -12.930 1.00 68.00 78 THR A C 1
ATOM 612 O O . THR A 1 78 ? 8.306 8.852 -13.822 1.00 68.00 78 THR A O 1
ATOM 615 N N . SER A 1 79 ? 6.512 9.524 -12.661 1.00 70.00 79 SER A N 1
ATOM 616 C CA . SER A 1 79 ? 6.308 10.773 -13.409 1.00 70.00 79 SER A CA 1
ATOM 617 C C . SER A 1 79 ? 7.346 11.863 -13.104 1.00 70.00 79 SER A C 1
ATOM 619 O O . SER A 1 79 ? 7.350 12.921 -13.735 1.00 70.00 79 SER A O 1
ATOM 621 N N . GLY A 1 80 ? 8.274 11.615 -12.173 1.00 61.97 80 GLY A N 1
ATOM 622 C CA . GLY A 1 80 ? 9.364 12.536 -11.869 1.00 61.97 80 GLY A CA 1
ATOM 623 C C . GLY A 1 80 ? 8.935 13.765 -11.067 1.00 61.97 80 GLY A C 1
ATOM 624 O O . GLY A 1 80 ? 9.673 14.749 -11.050 1.00 61.97 80 GLY A O 1
ATOM 625 N N . MET A 1 81 ? 7.793 13.715 -10.370 1.00 60.84 81 MET A N 1
ATOM 626 C CA . MET A 1 81 ? 7.340 14.809 -9.495 1.00 60.84 81 MET A CA 1
ATOM 627 C C . MET A 1 81 ? 8.266 15.052 -8.289 1.00 60.84 81 MET A C 1
ATOM 629 O O . MET A 1 81 ? 8.145 16.076 -7.627 1.00 60.84 81 ME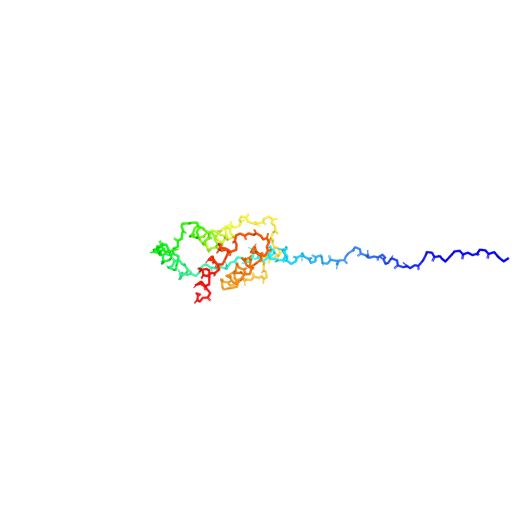T A O 1
ATOM 633 N N . PHE A 1 82 ? 9.223 14.153 -8.024 1.00 60.16 82 PHE A N 1
ATOM 634 C CA . PHE A 1 82 ? 10.218 14.273 -6.946 1.00 60.16 82 PHE A CA 1
ATOM 635 C C . PHE A 1 82 ? 11.644 14.581 -7.447 1.00 60.16 82 PHE A C 1
ATOM 637 O O . PHE A 1 82 ? 12.614 14.343 -6.725 1.00 60.16 82 PHE A O 1
ATOM 644 N N . LYS A 1 83 ? 11.797 15.068 -8.690 1.00 53.78 83 LYS A N 1
ATOM 645 C CA . LYS A 1 83 ? 13.104 15.279 -9.349 1.00 53.78 83 LYS A CA 1
ATOM 646 C C . LYS A 1 83 ? 14.067 16.203 -8.587 1.00 53.78 83 LYS A C 1
ATOM 648 O O . LYS A 1 83 ? 15.271 15.968 -8.654 1.00 53.78 83 LYS A O 1
ATOM 653 N N . ASP A 1 84 ? 13.569 17.170 -7.818 1.00 55.12 84 ASP A N 1
ATOM 654 C CA . ASP A 1 84 ? 14.417 18.201 -7.193 1.00 55.12 84 ASP A CA 1
ATOM 655 C C . ASP A 1 84 ? 15.146 17.755 -5.911 1.00 55.12 84 ASP A C 1
ATOM 657 O O . ASP A 1 84 ? 16.064 18.436 -5.463 1.00 55.12 84 ASP A O 1
ATOM 661 N N . GLN A 1 85 ? 14.817 16.593 -5.335 1.00 52.16 85 GLN A N 1
ATOM 662 C CA . GLN A 1 85 ? 15.464 16.098 -4.106 1.00 52.16 85 GLN A CA 1
ATOM 663 C C . GLN A 1 85 ? 16.470 14.949 -4.338 1.00 52.16 85 GLN A C 1
ATOM 665 O O . GLN A 1 85 ? 17.004 14.409 -3.371 1.00 52.16 85 GLN A O 1
ATOM 670 N N . LYS A 1 86 ? 16.697 14.491 -5.588 1.00 54.38 86 LYS A N 1
ATOM 671 C CA . LYS A 1 86 ? 16.831 13.031 -5.756 1.00 54.38 86 LYS A CA 1
ATOM 672 C C . LYS A 1 86 ? 17.606 12.439 -6.941 1.00 54.38 86 LYS A C 1
ATOM 674 O O . LYS A 1 86 ? 17.252 11.366 -7.421 1.00 54.38 86 LYS A O 1
ATOM 679 N N . THR A 1 87 ? 18.715 13.023 -7.383 1.00 48.78 87 THR A N 1
ATOM 680 C CA . THR A 1 87 ? 19.546 12.357 -8.417 1.00 48.78 87 THR A CA 1
ATOM 681 C C . THR A 1 87 ? 20.493 11.288 -7.844 1.00 48.78 87 THR A C 1
ATOM 683 O O . THR A 1 87 ? 20.927 10.404 -8.582 1.00 48.78 87 THR A O 1
ATOM 686 N N . TRP A 1 88 ? 20.813 11.342 -6.544 1.00 46.06 88 TRP A N 1
ATOM 687 C CA . TRP A 1 88 ? 21.833 10.476 -5.930 1.00 46.06 88 TRP A CA 1
ATOM 688 C C . TRP A 1 88 ? 21.252 9.201 -5.290 1.00 46.06 88 TRP A C 1
ATOM 690 O O . TRP A 1 88 ? 21.737 8.114 -5.570 1.00 46.06 88 TRP A O 1
ATOM 700 N N . PHE A 1 89 ? 20.144 9.298 -4.543 1.00 46.38 89 PHE A N 1
ATOM 701 C CA . PHE A 1 89 ? 19.545 8.148 -3.838 1.00 46.38 89 PHE A CA 1
ATOM 702 C C . PHE A 1 89 ? 18.729 7.194 -4.728 1.00 46.38 89 PHE A C 1
ATOM 704 O O . PHE A 1 89 ? 18.673 5.999 -4.464 1.00 46.38 89 PHE A O 1
ATOM 711 N N . LEU A 1 90 ? 18.119 7.691 -5.811 1.00 49.56 90 LEU A N 1
ATOM 712 C CA . LEU A 1 90 ? 17.265 6.885 -6.701 1.00 49.56 90 LEU A CA 1
ATOM 713 C C . LEU A 1 90 ? 18.035 5.957 -7.655 1.00 49.56 90 LEU A C 1
ATOM 715 O O . LEU A 1 90 ? 17.422 5.107 -8.295 1.00 49.56 90 LEU A O 1
ATOM 719 N N . LYS A 1 91 ? 19.351 6.139 -7.818 1.00 49.53 91 LYS A N 1
ATOM 720 C CA . LYS A 1 91 ? 20.126 5.410 -8.836 1.00 49.53 91 LYS A CA 1
ATOM 721 C C . LYS A 1 91 ? 20.587 4.020 -8.402 1.00 49.53 91 LYS A C 1
ATOM 723 O O . LYS A 1 91 ? 20.840 3.199 -9.279 1.00 49.53 91 LYS A O 1
ATOM 728 N N . GLU A 1 92 ? 20.686 3.751 -7.102 1.00 47.00 92 GLU A N 1
ATOM 729 C CA . GLU A 1 92 ? 21.280 2.500 -6.602 1.00 47.00 92 GLU A CA 1
ATOM 730 C C . GLU A 1 92 ? 20.274 1.513 -5.998 1.00 47.00 92 GLU A C 1
ATOM 732 O O . GLU A 1 92 ? 20.574 0.323 -5.946 1.00 47.00 92 GLU A O 1
ATOM 737 N N . ASN A 1 93 ? 19.065 1.947 -5.624 1.00 53.12 93 ASN A N 1
ATOM 738 C CA . ASN A 1 93 ? 18.094 1.083 -4.950 1.00 53.12 93 ASN A CA 1
ATOM 739 C C . ASN A 1 93 ? 16.865 0.813 -5.832 1.00 53.12 93 ASN A C 1
ATOM 741 O O . ASN A 1 93 ? 15.881 1.552 -5.821 1.00 53.12 93 ASN A O 1
ATOM 745 N N . ARG A 1 94 ? 16.911 -0.267 -6.622 1.00 63.25 94 ARG A N 1
ATOM 746 C CA . ARG A 1 94 ? 15.706 -0.792 -7.282 1.00 63.25 94 ARG A CA 1
ATOM 747 C C . ARG A 1 94 ? 14.853 -1.502 -6.236 1.00 63.25 94 ARG A C 1
ATOM 749 O O . ARG A 1 94 ? 15.183 -2.602 -5.802 1.00 63.25 94 ARG A O 1
ATOM 756 N N . CYS A 1 95 ? 13.772 -0.858 -5.815 1.00 74.88 95 CYS A N 1
ATOM 757 C CA . CYS A 1 95 ? 12.822 -1.427 -4.869 1.00 74.88 95 CYS A CA 1
ATOM 758 C C . CYS A 1 95 ? 11.847 -2.355 -5.600 1.00 74.88 95 CYS A C 1
ATOM 760 O O . CYS A 1 95 ? 11.157 -1.940 -6.537 1.00 74.88 95 CYS A O 1
ATOM 762 N N . SER A 1 96 ? 11.773 -3.618 -5.176 1.00 80.19 96 SER A N 1
ATOM 763 C CA . SER A 1 96 ? 10.727 -4.519 -5.660 1.00 80.19 96 SER A CA 1
ATOM 764 C C . SER A 1 96 ? 9.368 -4.109 -5.084 1.00 80.19 96 SER A C 1
ATOM 766 O O . SER A 1 96 ? 9.289 -3.553 -3.987 1.00 80.19 96 SER A O 1
ATOM 768 N N . PHE A 1 97 ? 8.269 -4.439 -5.770 1.00 84.12 97 PHE A N 1
ATOM 769 C CA . PHE A 1 97 ? 6.924 -4.204 -5.228 1.00 84.12 97 PHE A CA 1
ATOM 770 C C . PHE A 1 97 ? 6.738 -4.845 -3.847 1.00 84.12 97 PHE A C 1
ATOM 772 O O . PHE A 1 97 ? 6.188 -4.234 -2.936 1.00 84.12 97 PHE A O 1
ATOM 779 N N . LYS A 1 98 ? 7.304 -6.035 -3.635 1.00 84.25 98 LYS A N 1
ATOM 780 C CA . LYS A 1 98 ? 7.269 -6.718 -2.342 1.00 84.25 98 LYS A CA 1
ATOM 781 C C . LYS A 1 98 ? 7.980 -5.937 -1.234 1.00 84.25 98 LYS A C 1
ATOM 783 O O . LYS A 1 98 ? 7.482 -5.878 -0.109 1.00 84.25 98 LYS A O 1
ATOM 788 N N . ASP A 1 99 ? 9.130 -5.340 -1.533 1.00 82.19 99 ASP A N 1
ATOM 789 C CA . ASP A 1 99 ? 9.874 -4.527 -0.566 1.00 82.19 99 ASP A CA 1
ATOM 790 C C . ASP A 1 99 ? 9.157 -3.210 -0.275 1.00 82.19 99 ASP A C 1
ATOM 792 O O . ASP A 1 99 ? 9.070 -2.808 0.889 1.00 82.19 99 ASP A O 1
ATOM 796 N N . TYR A 1 100 ? 8.528 -2.619 -1.293 1.00 85.25 100 TYR A N 1
ATOM 797 C CA . TYR A 1 100 ? 7.637 -1.476 -1.132 1.00 85.25 100 TYR A CA 1
ATOM 798 C C . TYR A 1 100 ? 6.475 -1.795 -0.180 1.00 85.25 100 TYR A C 1
ATOM 800 O O . TYR A 1 100 ? 6.252 -1.068 0.789 1.00 85.25 100 TYR A O 1
ATOM 808 N N . ILE A 1 101 ? 5.771 -2.916 -0.375 1.00 88.06 101 ILE A N 1
ATOM 809 C CA . ILE A 1 101 ? 4.670 -3.322 0.513 1.00 88.06 101 ILE A CA 1
ATOM 810 C C . ILE A 1 101 ? 5.162 -3.551 1.946 1.00 88.06 101 ILE A C 1
ATOM 812 O O . ILE A 1 101 ? 4.551 -3.046 2.889 1.00 88.06 101 ILE A O 1
ATOM 816 N N . ARG A 1 102 ? 6.292 -4.245 2.140 1.00 85.69 102 ARG A N 1
ATOM 817 C CA . ARG A 1 102 ? 6.896 -4.426 3.477 1.00 85.69 102 ARG A CA 1
ATOM 818 C C . ARG A 1 102 ? 7.187 -3.094 4.152 1.00 85.69 102 ARG A C 1
ATOM 820 O O . ARG A 1 102 ? 6.904 -2.921 5.337 1.00 85.69 102 ARG A O 1
ATOM 827 N N . TYR A 1 103 ? 7.727 -2.149 3.393 1.00 84.94 103 TYR A N 1
ATOM 828 C CA . TYR A 1 103 ? 7.970 -0.803 3.873 1.00 84.94 103 TYR A CA 1
ATOM 829 C C . TYR A 1 103 ? 6.663 -0.110 4.310 1.00 84.94 103 TYR A C 1
ATOM 831 O O . TYR A 1 103 ? 6.594 0.422 5.421 1.00 84.94 103 TYR A O 1
ATOM 839 N N . ARG A 1 104 ? 5.596 -0.180 3.501 1.00 86.50 104 ARG A N 1
ATOM 840 C CA . ARG A 1 104 ? 4.279 0.387 3.850 1.00 86.50 104 ARG A CA 1
ATOM 841 C C . ARG A 1 104 ? 3.687 -0.238 5.115 1.00 86.50 104 ARG A C 1
ATOM 843 O O . ARG A 1 104 ? 3.159 0.490 5.951 1.00 86.50 104 ARG A O 1
ATOM 850 N N . LEU A 1 105 ? 3.819 -1.553 5.287 1.00 89.06 105 LEU A N 1
ATOM 851 C CA . LEU A 1 105 ? 3.372 -2.261 6.493 1.00 89.06 105 LEU A CA 1
ATOM 852 C C . LEU A 1 105 ? 4.125 -1.781 7.743 1.00 89.06 105 LEU A C 1
ATOM 854 O O . LEU A 1 105 ? 3.504 -1.496 8.766 1.00 89.06 105 LEU A O 1
ATOM 858 N N . ASN A 1 106 ? 5.448 -1.619 7.655 1.00 86.00 106 ASN A N 1
ATOM 859 C CA . ASN A 1 106 ? 6.251 -1.091 8.761 1.00 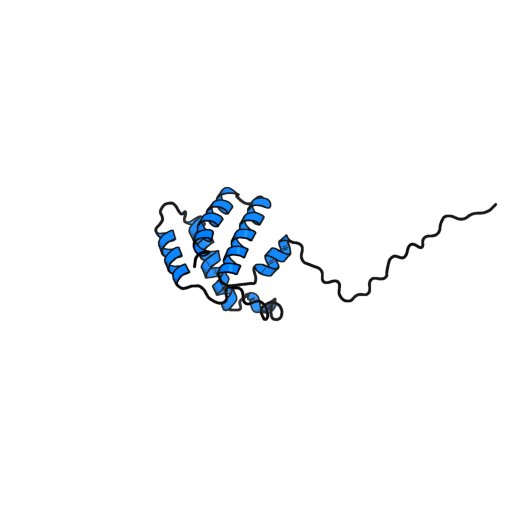86.00 106 ASN A CA 1
ATOM 860 C C . ASN A 1 106 ? 5.884 0.358 9.100 1.00 86.00 106 ASN A C 1
ATOM 862 O O . ASN A 1 106 ? 5.810 0.713 10.277 1.00 86.00 106 ASN A O 1
ATOM 866 N N . LYS A 1 107 ? 5.588 1.181 8.087 1.00 85.06 107 LYS A N 1
ATOM 867 C CA . LYS A 1 107 ? 5.115 2.554 8.292 1.00 85.06 107 LYS A CA 1
ATOM 868 C C . LYS A 1 107 ? 3.799 2.593 9.072 1.00 85.06 107 LYS A C 1
ATOM 870 O O . LYS A 1 107 ? 3.659 3.430 9.954 1.00 85.06 107 LYS A O 1
ATOM 875 N N . LEU A 1 108 ? 2.863 1.683 8.801 1.00 87.75 108 LEU A N 1
ATOM 876 C CA . LEU A 1 108 ? 1.594 1.612 9.539 1.00 87.75 108 LEU A CA 1
ATOM 877 C C . LEU A 1 108 ? 1.786 1.219 11.007 1.00 87.75 108 LEU A C 1
ATOM 879 O O . LEU A 1 108 ? 1.138 1.803 11.872 1.00 87.75 108 LEU A O 1
ATOM 883 N N . ASN A 1 109 ? 2.709 0.297 11.300 1.00 86.50 109 ASN A N 1
ATOM 884 C CA . ASN A 1 109 ? 3.070 -0.034 12.683 1.00 86.50 109 ASN A CA 1
ATOM 885 C C . ASN A 1 109 ? 3.622 1.193 13.420 1.00 86.50 109 ASN A C 1
ATOM 887 O O . ASN A 1 109 ? 3.275 1.440 14.574 1.00 86.50 109 ASN A O 1
ATOM 891 N N . HIS A 1 110 ? 4.453 1.983 12.739 1.00 84.62 110 HIS A N 1
ATOM 892 C CA . HIS A 1 110 ? 4.996 3.207 13.309 1.00 84.62 110 HIS A CA 1
ATOM 893 C C . HIS A 1 110 ? 3.915 4.278 13.513 1.00 84.62 110 HIS A C 1
ATOM 895 O O .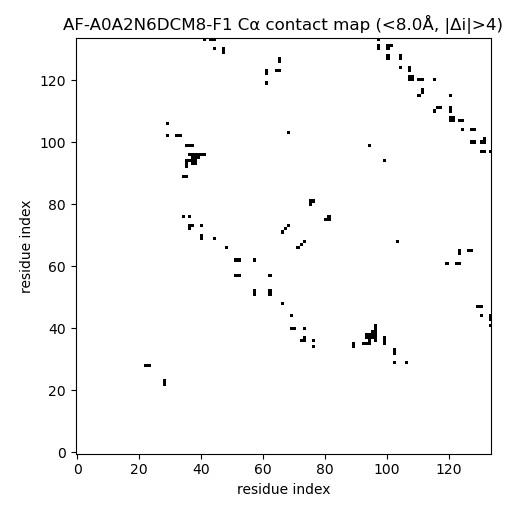 HIS A 1 110 ? 3.806 4.819 14.608 1.00 84.62 110 HIS A O 1
ATOM 901 N N . MET A 1 111 ? 3.046 4.514 12.525 1.00 84.75 111 MET A N 1
ATOM 902 C CA . MET A 1 111 ? 1.920 5.446 12.664 1.00 84.75 111 MET A CA 1
ATOM 903 C C . MET A 1 111 ? 1.025 5.071 13.854 1.00 84.75 111 MET A C 1
ATOM 905 O O . MET A 1 111 ? 0.682 5.929 14.663 1.00 84.75 111 MET A O 1
ATOM 909 N N . ALA A 1 112 ? 0.707 3.787 14.032 1.00 87.69 112 ALA A N 1
ATOM 910 C CA . ALA A 1 112 ? -0.051 3.335 15.198 1.00 87.69 112 ALA A CA 1
ATOM 911 C C . ALA A 1 112 ? 0.671 3.646 16.527 1.00 87.69 112 ALA A C 1
ATOM 913 O O . ALA A 1 112 ? 0.021 4.009 17.505 1.00 87.69 112 ALA A O 1
ATOM 914 N N . SER A 1 113 ? 2.008 3.553 16.562 1.00 85.44 113 SER A N 1
ATOM 915 C CA . SER A 1 113 ? 2.812 3.904 17.745 1.00 85.44 113 SER A CA 1
ATOM 916 C C . SER A 1 113 ? 2.894 5.412 18.025 1.00 85.44 113 SER A C 1
ATOM 918 O O . SER A 1 113 ? 3.082 5.800 19.174 1.00 85.44 113 SER A O 1
ATOM 920 N N . GLU A 1 114 ? 2.700 6.259 17.010 1.00 86.81 114 GLU A N 1
ATOM 921 C CA . GLU A 1 114 ? 2.713 7.727 17.125 1.00 86.81 114 GLU A CA 1
ATOM 922 C C . GLU A 1 114 ? 1.332 8.333 17.445 1.00 86.81 114 GLU A C 1
ATOM 924 O O . GLU A 1 114 ? 1.163 9.551 17.435 1.00 86.81 114 GLU A O 1
ATOM 929 N N . GLY A 1 115 ? 0.330 7.500 17.748 1.00 84.06 115 GLY A N 1
ATOM 930 C CA . GLY A 1 115 ? -0.999 7.958 18.165 1.00 84.06 115 GLY A CA 1
ATOM 931 C C . GLY A 1 115 ? -2.002 8.161 17.027 1.00 84.06 115 GLY A C 1
ATOM 932 O O . GLY A 1 115 ? -3.074 8.723 17.259 1.00 84.06 115 GLY A O 1
ATOM 933 N N . TYR A 1 116 ? -1.703 7.685 15.813 1.00 87.94 116 TYR A N 1
ATOM 934 C CA . TYR A 1 116 ? -2.720 7.558 14.766 1.00 87.94 116 TYR A CA 1
ATOM 935 C C . TYR A 1 116 ? -3.736 6.464 15.131 1.00 87.94 116 TYR A C 1
ATOM 937 O O . TYR A 1 116 ? -3.461 5.587 15.950 1.00 87.94 116 TYR A O 1
ATOM 945 N N . ASP A 1 117 ? -4.916 6.499 14.503 1.00 92.38 117 ASP A N 1
ATOM 946 C CA . ASP A 1 117 ? -5.986 5.521 14.734 1.00 92.38 117 ASP A CA 1
ATOM 947 C C . ASP A 1 117 ? -5.484 4.083 14.517 1.00 92.38 117 ASP A C 1
ATOM 949 O O . ASP A 1 117 ? -5.257 3.636 13.388 1.00 92.38 117 ASP A O 1
ATOM 953 N N . SER A 1 118 ? -5.310 3.359 15.623 1.00 91.12 118 SER A N 1
ATOM 954 C CA . SER A 1 118 ? -4.728 2.020 15.641 1.00 91.12 118 SER A CA 1
ATOM 955 C C . SER A 1 118 ? -5.618 0.986 14.959 1.00 91.12 118 SER A C 1
ATOM 957 O O . SER A 1 118 ? -5.097 0.069 14.324 1.00 91.12 118 SER A O 1
ATOM 959 N N . LYS A 1 119 ? -6.948 1.147 15.021 1.00 92.62 119 LYS A N 1
ATOM 960 C CA . LYS A 1 119 ? -7.890 0.240 14.352 1.00 92.62 119 LYS A CA 1
ATOM 961 C C . LYS A 1 119 ? -7.805 0.402 12.845 1.00 92.62 119 LYS A C 1
ATOM 963 O O . LYS A 1 119 ? -7.715 -0.593 12.132 1.00 92.62 119 LYS A O 1
ATOM 968 N N . PHE A 1 120 ? -7.777 1.647 12.376 1.00 92.19 120 PHE A N 1
ATOM 969 C CA . PHE A 1 120 ? -7.588 1.934 10.959 1.00 92.19 120 PHE A CA 1
ATOM 970 C C . PHE A 1 120 ? -6.231 1.416 10.467 1.00 92.19 120 PHE A C 1
ATOM 972 O O . PHE A 1 120 ? -6.177 0.709 9.466 1.00 92.19 120 PHE A O 1
ATOM 979 N N . CYS A 1 121 ? -5.140 1.687 11.194 1.00 92.19 121 CYS A N 1
ATOM 980 C CA . CYS A 1 121 ? -3.808 1.206 10.814 1.00 92.19 121 CYS A CA 1
ATOM 981 C C . CYS A 1 121 ? -3.754 -0.325 10.711 1.00 92.19 121 CYS A C 1
ATOM 983 O O . CYS A 1 121 ? -3.213 -0.852 9.741 1.00 92.19 121 CYS A O 1
ATOM 985 N N . GLU A 1 122 ? -4.352 -1.037 11.670 1.00 93.00 122 GLU A N 1
ATOM 986 C CA . GLU A 1 122 ? -4.430 -2.498 11.653 1.00 93.00 122 GLU A CA 1
ATOM 987 C C . GLU A 1 122 ? -5.270 -3.016 10.479 1.00 93.00 122 GLU A C 1
ATOM 989 O O . GLU A 1 122 ? -4.875 -3.969 9.805 1.00 93.00 122 GLU A O 1
ATOM 994 N N . ARG A 1 123 ? -6.396 -2.363 10.176 1.00 94.75 123 ARG A N 1
ATOM 995 C CA . ARG A 1 123 ? -7.262 -2.769 9.066 1.00 94.75 123 ARG A CA 1
ATOM 996 C C . ARG A 1 123 ? -6.584 -2.561 7.712 1.00 94.75 123 ARG A C 1
ATOM 998 O O . ARG A 1 123 ? -6.538 -3.488 6.906 1.00 94.75 123 ARG A O 1
ATOM 1005 N N . ILE A 1 124 ? -5.929 -1.418 7.504 1.00 95.00 124 ILE A N 1
ATOM 1006 C CA . ILE A 1 124 ? -5.096 -1.184 6.315 1.00 95.00 124 ILE A CA 1
ATOM 1007 C C . ILE A 1 124 ? -3.949 -2.197 6.235 1.00 95.00 124 ILE A C 1
ATOM 1009 O O . ILE A 1 124 ? -3.636 -2.675 5.146 1.00 95.00 124 ILE A O 1
ATOM 1013 N N . ARG A 1 125 ? -3.329 -2.568 7.362 1.00 93.31 125 ARG A N 1
ATOM 1014 C CA . ARG A 1 125 ? -2.255 -3.572 7.397 1.00 93.31 125 ARG A CA 1
ATOM 1015 C C . ARG A 1 125 ? -2.744 -4.931 6.889 1.00 93.31 125 ARG A C 1
ATOM 1017 O O . ARG A 1 125 ? -2.046 -5.559 6.097 1.00 93.31 125 ARG A O 1
ATOM 1024 N N . GLN A 1 126 ? -3.942 -5.358 7.291 1.00 93.12 126 GLN A N 1
ATOM 1025 C CA . GLN A 1 126 ? -4.571 -6.601 6.821 1.00 93.12 126 GLN A CA 1
ATOM 1026 C C . GLN A 1 126 ? -4.862 -6.569 5.315 1.00 93.12 126 GLN A C 1
ATOM 1028 O O . GLN A 1 126 ? -4.583 -7.543 4.617 1.00 93.12 126 GLN A O 1
ATOM 1033 N N . LEU A 1 127 ? -5.373 -5.445 4.804 1.00 93.44 127 LEU A N 1
ATOM 1034 C CA . LEU A 1 127 ? -5.660 -5.270 3.377 1.00 93.44 127 LEU A CA 1
ATOM 1035 C C . LEU A 1 127 ? -4.369 -5.230 2.543 1.00 93.44 127 LEU A C 1
ATOM 1037 O O . LEU A 1 127 ? -4.240 -5.964 1.566 1.00 93.44 127 LEU A O 1
ATOM 1041 N N . LEU A 1 128 ? -3.360 -4.465 2.977 1.00 91.44 128 LEU A N 1
ATOM 1042 C CA . LEU A 1 128 ? -2.048 -4.407 2.321 1.00 91.44 128 LEU A CA 1
ATOM 1043 C C . LEU A 1 128 ? -1.316 -5.749 2.335 1.00 91.44 128 LEU A C 1
ATOM 1045 O O . LEU A 1 128 ? -0.556 -6.041 1.413 1.00 91.44 128 LEU A O 1
ATOM 1049 N N . T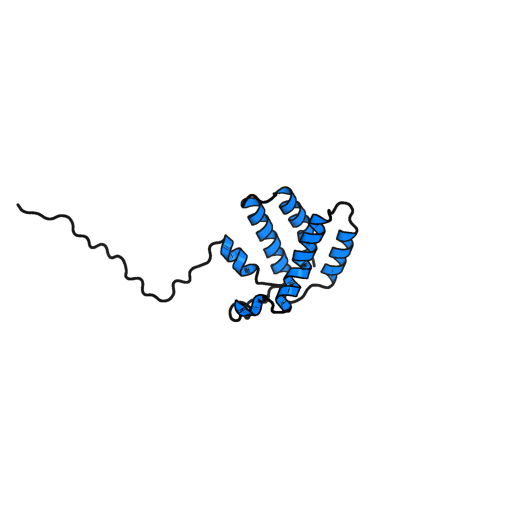RP A 1 129 ? -1.543 -6.585 3.350 1.00 90.81 129 TRP A N 1
ATOM 1050 C CA . TRP A 1 129 ? -0.927 -7.906 3.421 1.00 90.81 129 TRP A CA 1
ATOM 1051 C C . TRP A 1 129 ? -1.298 -8.787 2.221 1.00 90.81 129 TRP A C 1
ATOM 1053 O O . TRP A 1 129 ? -0.467 -9.579 1.771 1.00 90.81 129 TRP A O 1
ATOM 1063 N N . ARG A 1 130 ? -2.495 -8.608 1.642 1.00 89.62 130 ARG A N 1
ATOM 1064 C CA . ARG A 1 130 ? -2.948 -9.337 0.441 1.00 89.62 130 ARG A CA 1
ATOM 1065 C C . ARG A 1 130 ? -2.045 -9.087 -0.776 1.00 89.62 130 ARG A C 1
ATOM 1067 O O . ARG A 1 130 ? -1.937 -9.948 -1.637 1.00 89.62 130 ARG A O 1
ATOM 1074 N N . PHE A 1 131 ? -1.319 -7.969 -0.807 1.00 87.88 131 PHE A N 1
ATOM 1075 C CA . PHE A 1 131 ? -0.366 -7.639 -1.871 1.00 87.88 131 PHE A CA 1
ATOM 1076 C C . PHE A 1 131 ? 1.032 -8.246 -1.672 1.00 87.88 131 PHE A C 1
ATOM 1078 O O . PHE A 1 131 ? 1.877 -8.124 -2.549 1.00 87.88 131 PHE A O 1
ATOM 1085 N N . THR A 1 132 ? 1.315 -8.903 -0.541 1.00 83.88 132 THR A N 1
ATOM 1086 C CA . THR A 1 132 ? 2.645 -9.502 -0.278 1.00 83.88 132 THR A CA 1
ATOM 1087 C C . THR A 1 132 ? 2.904 -10.807 -1.039 1.00 83.88 132 THR A C 1
ATOM 1089 O O . THR A 1 132 ? 4.055 -11.254 -1.118 1.00 83.88 132 THR A O 1
ATOM 1092 N N . VAL A 1 133 ? 1.836 -11.423 -1.554 1.00 76.81 133 VAL A N 1
ATOM 1093 C CA . VAL A 1 133 ? 1.843 -12.670 -2.340 1.00 76.81 133 VAL A CA 1
ATOM 1094 C C . VAL A 1 133 ? 1.813 -12.426 -3.851 1.00 76.81 133 VAL A C 1
ATOM 1096 O O . VAL A 1 133 ? 1.861 -13.385 -4.621 1.00 76.81 133 VAL A O 1
ATOM 1099 N N . VAL A 1 134 ? 1.721 -11.156 -4.251 1.00 62.44 134 VAL A N 1
ATOM 1100 C CA . VAL A 1 134 ? 1.780 -10.683 -5.637 1.00 62.44 134 VAL A CA 1
ATOM 1101 C C . VAL A 1 134 ? 3.230 -10.490 -6.053 1.00 62.44 134 VAL A C 1
ATOM 1103 O O . VAL A 1 134 ? 3.556 -10.919 -7.180 1.00 62.44 134 VAL A O 1
#

Secondary structure (DSSP, 8-state):
----PPP---------SS----PPPHHHHHHHHHT--BSS--HHHHHHHHHHHT-TTS-HHHHHHHHIIIIIHHHHHHTTTTGGG-TTGGGT--B-HHHHHHHHHHHHHHHHHTTS-HHHHHHHHHHHHGGGG-

Nearest PDB structures (foldseek):
  5u0a-assembly1_C  TM=2.941E-01  e=2.776E+00  Thermobifida fusca YX
  7y3g-assembly1_R  TM=2.705E-01  e=7.242E+00  Homo sapiens

Radius of gyration: 22.99 Å; Cα contacts (8 Å, |Δi|>4): 87; chains: 1; bounding box: 70×42×64 Å